Protein AF-A0A947IHK4-F1 (afdb_monomer)

Solvent-accessible surface area (backbone atoms only — not comparable to full-atom values): 8685 Å² total; per-residue (Å²): 131,86,83,72,88,72,76,72,80,69,78,65,79,72,81,72,82,65,90,68,53,76,66,55,52,51,50,52,51,48,52,48,50,51,54,52,52,52,49,53,52,50,49,54,50,25,44,76,70,66,76,37,58,79,83,73,59,69,29,70,63,47,50,53,50,52,50,55,56,24,51,74,72,30,72,68,48,30,52,51,50,51,53,54,49,51,51,50,54,54,55,58,34,56,38,87,37,54,63,33,64,19,22,52,53,49,51,53,53,50,26,66,73,70,70,47,82,75,57,65,68,58,56,51,51,48,27,51,53,32,41,53,51,50,53,51,49,52,52,51,40,38,52,52,41,50,50,55,64,74,76,104

pLDDT: mean 83.28, std 12.7, range [42.56, 94.5]

Foldseek 3Di:
DDDDPPPPPPVPPPPPPPPDDPVRVVVVLVVVLVVLLVVVVVQVVCVVVVNHDPVPDQAPVSLVVCLVVQVVVHDVSNVVSVSSVVSVVVSVLLDCFLLHPVVVVVQVVVCVVVVHHDDPVVSVVSNVVSVVVVVVVNVVSVVVNVCVVVVD

Secondary structure (DSSP, 8-state):
---------------------HHHHHHHHHHHHHHHHHHHHHHHHHHHHTSS-GGGS--HHHHHHHHHHHHHH-HHHHHHHHHHHHHHHHHHHHSS-TTSHHHHHHHHHHHHHH-SPPPHHHHHHHHHHHHHHHHHHHHHHHHHHHHHHHT-

Mean predicted aligned error: 9.59 Å

Radius of gyration: 21.87 Å; Cα contacts (8 Å, |Δi|>4): 70; chains: 1; bounding box: 66×33×55 Å

Sequence (152 aa):
GDGSERRVMGIVPQIERRPARPLEIVERGWDFCWSTTTGIVGFLYGLATGQSSLSELAGPLGVAKLSGDSARQGSGAFLFFIAYVSVSIGFLQILPFPALDGGHIIYVLIEAIIRRPIPTKIKLWIQQVGMALLILLILFVSYHDVLRIFSK

Structure (mmCIF, N/CA/C/O backbone):
data_AF-A0A947IHK4-F1
#
_entry.id   AF-A0A947IHK4-F1
#
loop_
_atom_site.group_PDB
_atom_site.id
_atom_site.type_symbol
_atom_site.label_atom_id
_atom_site.label_alt_id
_atom_site.label_comp_id
_atom_site.label_asym_id
_atom_site.label_entity_id
_atom_site.label_seq_id
_atom_site.pdbx_PDB_ins_code
_atom_site.Cartn_x
_atom_site.Cartn_y
_atom_site.Cartn_z
_atom_site.occupancy
_atom_site.B_iso_or_equiv
_atom_site.auth_seq_id
_atom_site.auth_comp_id
_atom_site.auth_asym_id
_atom_site.auth_atom_id
_atom_site.pdbx_PDB_model_num
ATOM 1 N N . GLY A 1 1 ? 40.297 -24.265 -34.594 1.00 42.59 1 GLY A N 1
ATOM 2 C CA . GLY A 1 1 ? 39.499 -23.667 -33.514 1.00 42.59 1 GLY A CA 1
ATOM 3 C C . GLY A 1 1 ? 38.541 -22.720 -34.184 1.00 42.59 1 GLY A C 1
ATOM 4 O O . GLY A 1 1 ? 39.017 -21.798 -34.824 1.00 42.59 1 GLY A O 1
ATOM 5 N N . ASP A 1 2 ? 37.261 -23.048 -34.336 1.00 44.22 2 ASP A N 1
ATOM 6 C CA . ASP A 1 2 ? 36.288 -23.292 -33.252 1.00 44.22 2 ASP A CA 1
ATOM 7 C C . ASP A 1 2 ? 36.199 -22.062 -32.334 1.00 44.22 2 ASP A C 1
ATOM 9 O O . ASP A 1 2 ? 37.198 -21.682 -31.739 1.00 44.22 2 ASP A O 1
ATOM 13 N N . GLY A 1 3 ? 35.084 -21.355 -32.196 1.00 42.56 3 GLY A N 1
ATOM 14 C CA . GLY A 1 3 ? 33.749 -21.606 -32.707 1.00 42.56 3 GLY A CA 1
ATOM 15 C C . GLY A 1 3 ? 32.755 -20.720 -31.966 1.00 42.56 3 GLY A C 1
ATOM 16 O O . GLY A 1 3 ? 32.851 -20.492 -30.762 1.00 42.56 3 GLY A O 1
ATOM 17 N N . SER A 1 4 ? 31.762 -20.264 -32.719 1.00 45.50 4 SER A N 1
ATOM 18 C CA . SER A 1 4 ? 30.562 -19.562 -32.270 1.00 45.50 4 SER A CA 1
ATOM 19 C C . SER A 1 4 ? 30.731 -18.085 -31.888 1.00 45.50 4 SER A C 1
ATOM 21 O O . SER A 1 4 ? 30.684 -17.681 -30.728 1.00 45.50 4 SER A O 1
ATOM 23 N N . GLU A 1 5 ? 30.683 -17.238 -32.922 1.00 51.84 5 GLU A N 1
ATOM 24 C CA . GLU A 1 5 ? 29.694 -16.158 -32.908 1.00 51.84 5 GLU A CA 1
ATOM 25 C C . GLU A 1 5 ? 28.338 -16.787 -32.555 1.00 51.84 5 GLU A C 1
ATOM 27 O O . GLU A 1 5 ? 27.595 -17.265 -33.417 1.00 51.84 5 GLU A O 1
ATOM 32 N N . ARG A 1 6 ? 28.024 -16.861 -31.259 1.00 52.16 6 ARG A N 1
ATOM 33 C CA . ARG A 1 6 ? 26.657 -17.095 -30.815 1.00 52.16 6 ARG A CA 1
ATOM 34 C C . ARG A 1 6 ? 25.877 -15.875 -31.266 1.00 52.16 6 ARG A C 1
ATOM 36 O O . ARG A 1 6 ? 25.768 -14.890 -30.544 1.00 52.16 6 ARG A O 1
ATOM 43 N N . ARG A 1 7 ? 25.340 -15.959 -32.485 1.00 50.25 7 ARG A N 1
ATOM 44 C CA . ARG A 1 7 ? 24.142 -15.241 -32.893 1.00 50.25 7 ARG A CA 1
ATOM 45 C C . ARG A 1 7 ? 23.095 -15.604 -31.856 1.00 50.25 7 ARG A C 1
ATOM 47 O O . ARG A 1 7 ? 22.400 -16.608 -31.977 1.00 50.25 7 ARG A O 1
ATOM 54 N N . VAL A 1 8 ? 23.047 -14.822 -30.784 1.00 58.62 8 VAL A N 1
ATOM 55 C CA . VAL A 1 8 ? 21.878 -14.732 -29.932 1.00 58.62 8 VAL A CA 1
ATOM 56 C C . VAL A 1 8 ? 20.802 -14.256 -30.889 1.00 58.62 8 VAL A C 1
ATOM 58 O O . VAL A 1 8 ? 20.719 -13.077 -31.225 1.00 58.62 8 VAL A O 1
ATOM 61 N N . MET A 1 9 ? 20.046 -15.216 -31.420 1.00 55.56 9 MET A N 1
ATOM 62 C CA . MET A 1 9 ? 18.744 -14.991 -32.019 1.00 55.56 9 MET A CA 1
ATOM 63 C C . MET A 1 9 ? 17.874 -14.503 -30.864 1.00 55.56 9 MET A C 1
ATOM 65 O O . MET A 1 9 ? 17.118 -15.246 -30.245 1.00 55.56 9 MET A O 1
ATOM 69 N N . GLY A 1 10 ? 18.105 -13.248 -30.485 1.00 61.00 10 GLY A N 1
ATOM 70 C CA . GLY A 1 10 ? 17.268 -12.526 -29.569 1.00 61.00 10 GLY A CA 1
ATOM 71 C C . GLY A 1 10 ? 15.955 -12.373 -30.296 1.00 61.00 10 GLY A C 1
ATOM 72 O O . GLY A 1 10 ? 15.802 -11.484 -31.131 1.00 61.00 10 GLY A O 1
ATOM 73 N N . ILE A 1 11 ? 15.008 -13.250 -29.986 1.00 62.47 11 ILE A N 1
ATOM 74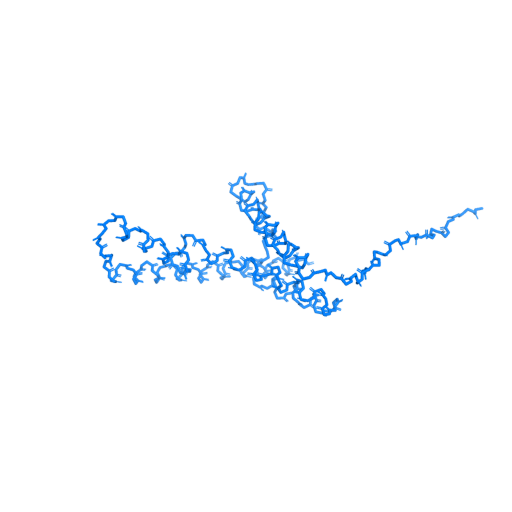 C CA . ILE A 1 11 ? 13.603 -12.901 -30.096 1.00 62.47 11 ILE A CA 1
ATOM 75 C C . ILE A 1 11 ? 13.422 -11.808 -29.043 1.00 62.47 11 ILE A C 1
ATOM 77 O O . ILE A 1 11 ? 13.017 -12.066 -27.916 1.00 62.47 11 ILE A O 1
ATOM 81 N N . VAL A 1 12 ? 13.840 -10.582 -29.372 1.00 61.16 12 VAL A N 1
ATOM 82 C CA . VAL A 1 12 ? 13.347 -9.408 -28.667 1.00 61.16 12 VAL A CA 1
ATOM 83 C C . VAL A 1 12 ? 11.849 -9.464 -28.912 1.00 61.16 12 VAL A C 1
ATOM 85 O O . VAL A 1 12 ? 11.460 -9.437 -30.084 1.00 61.16 12 VAL A O 1
ATOM 88 N N . PRO A 1 13 ? 11.015 -9.638 -27.871 1.00 56.81 13 PRO A N 1
ATOM 89 C CA . PRO A 1 13 ? 9.579 -9.593 -28.050 1.00 56.81 13 PRO A CA 1
ATOM 90 C C . PRO A 1 13 ? 9.283 -8.250 -28.705 1.00 56.81 13 PRO A C 1
ATOM 92 O O . PRO A 1 13 ? 9.435 -7.191 -28.096 1.00 56.81 13 PRO A O 1
ATOM 95 N N . GLN A 1 14 ? 8.960 -8.290 -29.996 1.00 50.91 14 GLN A N 1
ATOM 96 C CA . GLN A 1 14 ? 8.435 -7.136 -30.691 1.00 50.91 14 GLN A CA 1
ATOM 97 C C . GLN A 1 14 ? 7.154 -6.833 -29.930 1.00 50.91 14 GLN A C 1
ATOM 99 O O . GLN A 1 14 ? 6.250 -7.669 -29.896 1.00 50.91 14 GLN A O 1
ATOM 104 N N . ILE A 1 15 ? 7.123 -5.697 -29.229 1.00 59.09 15 ILE A N 1
ATOM 105 C CA . ILE A 1 15 ? 5.904 -5.193 -28.605 1.00 59.09 15 ILE A CA 1
ATOM 106 C C . ILE A 1 15 ? 4.982 -4.878 -29.773 1.00 59.09 15 ILE A C 1
ATOM 108 O O . ILE A 1 15 ? 4.993 -3.780 -30.330 1.00 59.09 15 ILE A O 1
ATOM 112 N N . GLU A 1 16 ? 4.263 -5.902 -30.212 1.00 56.12 16 GLU A N 1
ATOM 113 C CA . GLU A 1 16 ? 3.349 -5.838 -31.323 1.00 56.12 16 GLU A CA 1
ATOM 114 C C . GLU A 1 16 ? 2.200 -4.980 -30.809 1.00 56.12 16 GLU A C 1
ATOM 116 O O . GLU A 1 16 ? 1.339 -5.437 -30.055 1.00 56.12 16 GLU A O 1
ATOM 121 N N . ARG A 1 17 ? 2.263 -3.677 -31.115 1.00 57.16 17 ARG A N 1
ATOM 122 C CA . ARG A 1 17 ? 1.211 -2.712 -30.803 1.00 57.16 17 ARG A CA 1
ATOM 123 C C . ARG A 1 17 ? 0.006 -3.071 -31.657 1.00 57.16 17 ARG A C 1
ATOM 125 O O . ARG A 1 17 ? -0.252 -2.463 -32.692 1.00 57.16 17 ARG A O 1
ATOM 132 N N . ARG A 1 18 ? -0.700 -4.119 -31.248 1.00 64.25 18 ARG A N 1
ATOM 133 C CA . ARG A 1 18 ? -1.959 -4.501 -31.856 1.00 64.25 18 ARG A CA 1
ATOM 134 C C . ARG A 1 18 ? -2.989 -3.443 -31.478 1.00 64.25 18 ARG A C 1
ATOM 136 O O . ARG A 1 18 ? -3.031 -3.038 -30.313 1.00 64.25 18 ARG A O 1
ATOM 143 N N . PRO A 1 19 ? -3.823 -2.990 -32.423 1.00 61.75 19 PRO A N 1
ATOM 144 C CA . PRO A 1 19 ? -5.004 -2.220 -32.082 1.00 61.75 19 PRO A CA 1
ATOM 145 C C . PRO A 1 19 ? -5.924 -3.129 -31.259 1.00 61.75 19 PRO A C 1
ATOM 147 O O . PRO A 1 19 ? -6.635 -3.972 -31.801 1.00 61.75 19 PRO A O 1
ATOM 150 N N . ALA A 1 20 ? -5.837 -3.014 -29.936 1.00 68.12 20 ALA A N 1
ATOM 151 C CA . ALA A 1 20 ? -6.684 -3.758 -29.022 1.00 68.12 20 ALA A CA 1
ATOM 152 C C . ALA A 1 20 ? -8.103 -3.190 -29.087 1.00 68.12 20 ALA A C 1
ATOM 154 O O . ALA A 1 20 ? -8.303 -1.972 -29.148 1.00 68.12 20 ALA A O 1
ATOM 155 N N . ARG A 1 21 ? -9.102 -4.072 -29.073 1.00 82.94 21 ARG A N 1
ATOM 156 C CA . ARG A 1 21 ? -10.501 -3.637 -28.972 1.00 82.94 21 ARG A CA 1
ATOM 157 C C . ARG A 1 21 ? -10.718 -2.991 -27.594 1.00 82.94 21 ARG A C 1
ATOM 159 O O . ARG A 1 21 ? -10.116 -3.457 -26.631 1.00 82.94 21 ARG A O 1
ATOM 166 N N . PRO A 1 22 ? -11.601 -1.986 -27.439 1.00 81.50 22 PRO A N 1
ATOM 167 C CA . PRO A 1 22 ? -11.829 -1.340 -26.140 1.00 81.50 22 PRO A CA 1
ATOM 168 C C . PRO A 1 22 ? -12.134 -2.325 -25.001 1.00 81.50 22 PRO A C 1
ATOM 170 O O . PRO A 1 22 ? -11.655 -2.148 -23.887 1.00 81.50 22 PRO A O 1
ATOM 173 N N . LEU A 1 23 ? -12.865 -3.404 -25.301 1.00 86.00 23 LEU A N 1
ATOM 174 C CA . LEU A 1 23 ? -13.183 -4.463 -24.340 1.00 86.00 23 LEU A CA 1
ATOM 175 C C . LEU A 1 23 ? -11.945 -5.267 -23.903 1.00 86.00 23 LEU A C 1
ATOM 177 O O . LEU A 1 23 ? -11.784 -5.553 -22.725 1.00 86.00 23 LEU A O 1
ATOM 181 N N . GLU A 1 24 ? -11.042 -5.562 -24.838 1.00 86.12 24 GLU A N 1
ATOM 182 C CA . GLU A 1 24 ? -9.797 -6.303 -24.587 1.00 86.12 24 GLU A CA 1
ATOM 183 C C . GLU A 1 24 ? -8.835 -5.503 -23.696 1.00 86.12 24 GLU A C 1
ATOM 185 O O . GLU A 1 24 ? -8.076 -6.071 -22.915 1.00 86.12 24 GLU A O 1
ATOM 190 N N . ILE A 1 25 ? -8.873 -4.169 -23.780 1.00 85.94 25 ILE A N 1
ATOM 191 C CA . ILE A 1 25 ? -8.084 -3.282 -22.911 1.00 85.94 25 ILE A CA 1
ATOM 192 C C . ILE A 1 25 ? -8.602 -3.346 -21.470 1.00 85.94 25 ILE A C 1
ATOM 194 O O . ILE A 1 25 ? -7.803 -3.415 -20.538 1.00 85.94 25 ILE A O 1
ATOM 198 N N . VAL A 1 26 ? -9.926 -3.341 -21.288 1.00 89.12 26 VAL A N 1
ATOM 199 C CA . VAL A 1 26 ? -10.552 -3.442 -19.962 1.00 89.12 26 VAL A CA 1
ATOM 200 C C . VAL A 1 26 ? -10.293 -4.814 -19.346 1.00 89.12 26 VAL A C 1
ATOM 202 O O . VAL A 1 26 ? -9.898 -4.881 -18.187 1.00 89.12 26 VAL A O 1
ATOM 205 N N . GLU A 1 27 ? -10.452 -5.887 -20.122 1.00 91.06 27 GLU A N 1
ATOM 206 C CA . GLU A 1 27 ? -10.178 -7.257 -19.676 1.00 91.06 27 GLU A CA 1
ATOM 207 C C . GLU A 1 27 ? -8.717 -7.422 -19.242 1.00 91.06 27 GLU A C 1
ATOM 209 O O . GLU A 1 27 ? -8.447 -7.825 -18.116 1.00 91.06 27 GLU A O 1
ATOM 214 N N . ARG A 1 28 ? -7.759 -6.971 -20.061 1.00 88.19 28 ARG A N 1
ATOM 215 C CA . ARG A 1 28 ? -6.337 -6.992 -19.682 1.00 88.19 28 ARG A CA 1
ATOM 216 C C . ARG A 1 28 ? -6.032 -6.152 -18.447 1.00 88.19 28 ARG A C 1
ATOM 218 O O . ARG A 1 28 ? -5.185 -6.532 -17.644 1.00 88.19 28 ARG A O 1
ATOM 225 N N . GLY A 1 29 ? -6.680 -4.995 -18.306 1.00 90.06 29 GLY A N 1
ATOM 226 C CA . GLY A 1 29 ? -6.542 -4.154 -17.118 1.00 90.06 29 GLY A CA 1
ATOM 227 C C . GLY A 1 29 ? -7.070 -4.853 -15.865 1.00 90.06 29 GLY A C 1
ATOM 228 O O . GLY A 1 29 ? -6.433 -4.796 -14.815 1.00 90.06 29 GLY A O 1
ATOM 229 N N . TRP A 1 30 ? -8.197 -5.556 -15.986 1.00 93.25 30 TRP A N 1
ATOM 230 C CA . TRP A 1 30 ? -8.762 -6.368 -14.914 1.00 93.25 30 TRP A CA 1
ATOM 231 C C . TRP A 1 30 ? -7.826 -7.509 -14.512 1.00 93.25 30 TRP A C 1
ATOM 233 O O . TRP A 1 30 ? -7.508 -7.643 -13.330 1.00 93.25 30 TRP A O 1
ATOM 243 N N . ASP A 1 31 ? -7.325 -8.272 -15.484 1.00 93.12 31 ASP A N 1
ATOM 244 C CA . ASP A 1 31 ? -6.385 -9.370 -15.246 1.00 93.12 31 ASP A CA 1
ATOM 245 C C . ASP A 1 31 ? -5.099 -8.881 -14.583 1.00 93.12 31 ASP A C 1
ATOM 247 O O . ASP A 1 31 ? -4.585 -9.518 -13.662 1.00 93.12 31 ASP A O 1
ATOM 251 N N . PHE A 1 32 ? -4.598 -7.719 -15.008 1.00 91.62 32 PHE A N 1
ATOM 252 C CA . PHE A 1 32 ? -3.451 -7.072 -14.386 1.00 91.62 32 PHE A CA 1
ATOM 253 C C . PHE A 1 32 ? -3.717 -6.763 -12.909 1.00 91.62 32 PHE A C 1
ATOM 255 O O . PHE A 1 32 ? -2.949 -7.194 -12.048 1.00 91.62 32 PHE A O 1
ATOM 262 N N . CYS A 1 33 ? -4.826 -6.084 -12.599 1.00 92.56 33 CYS A N 1
ATOM 263 C CA . CYS A 1 33 ? -5.209 -5.782 -11.221 1.00 92.56 33 CYS A CA 1
ATOM 264 C C . CYS A 1 33 ? -5.353 -7.061 -10.387 1.00 92.56 33 CYS A C 1
ATOM 266 O O . CYS A 1 33 ? -4.789 -7.154 -9.298 1.00 92.56 33 CYS A O 1
ATOM 268 N N . TRP A 1 34 ? -6.052 -8.068 -10.914 1.00 93.69 34 TRP A N 1
ATOM 269 C CA . TRP A 1 34 ? -6.272 -9.342 -10.236 1.00 93.69 34 TRP A CA 1
ATOM 270 C C . TRP A 1 34 ? -4.962 -10.088 -9.961 1.00 93.69 34 TRP A C 1
ATOM 272 O O . TRP A 1 34 ? -4.710 -10.530 -8.836 1.00 93.69 34 TRP A O 1
ATOM 282 N N . SER A 1 35 ? -4.090 -10.193 -10.963 1.00 92.81 35 SER A N 1
ATOM 283 C CA . SER A 1 35 ? -2.789 -10.846 -10.831 1.00 92.81 35 SER A CA 1
ATOM 284 C C . SER A 1 35 ? -1.880 -10.111 -9.847 1.00 92.81 35 SER A C 1
ATOM 286 O O . SER A 1 35 ? -1.191 -10.756 -9.058 1.00 92.81 35 SER A O 1
ATOM 288 N N . THR A 1 36 ? -1.869 -8.776 -9.861 1.00 91.69 36 THR A N 1
ATOM 289 C CA . THR A 1 36 ? -1.082 -7.989 -8.905 1.00 91.69 36 THR A CA 1
ATOM 290 C C . THR A 1 36 ? -1.616 -8.161 -7.483 1.00 91.69 36 THR A C 1
ATOM 292 O O . THR A 1 36 ? -0.839 -8.438 -6.571 1.00 91.69 36 THR A O 1
ATOM 295 N N . THR A 1 37 ? -2.932 -8.078 -7.275 1.00 91.75 37 THR A N 1
ATOM 296 C CA . THR A 1 37 ? -3.543 -8.259 -5.950 1.00 91.75 37 THR A CA 1
ATOM 297 C C . THR A 1 37 ? -3.299 -9.658 -5.384 1.00 91.75 37 THR A C 1
ATOM 299 O O . THR A 1 37 ? -2.887 -9.790 -4.232 1.00 91.75 37 THR A O 1
ATOM 302 N N . THR A 1 38 ? -3.499 -10.709 -6.182 1.00 93.06 38 THR A N 1
ATOM 303 C CA . THR A 1 38 ? -3.237 -12.092 -5.747 1.00 93.06 38 THR A CA 1
ATOM 304 C C . THR A 1 38 ? -1.758 -12.326 -5.432 1.00 93.06 38 THR A C 1
ATOM 306 O O . THR A 1 38 ? -1.451 -12.988 -4.440 1.00 93.06 38 THR A O 1
ATOM 309 N N . GLY A 1 39 ? -0.844 -11.718 -6.195 1.00 90.44 39 GLY A N 1
ATOM 310 C CA . GLY A 1 39 ? 0.590 -11.725 -5.901 1.00 90.44 39 GLY A CA 1
ATOM 311 C C . GLY A 1 39 ? 0.927 -11.089 -4.549 1.00 90.44 39 GLY A C 1
ATOM 312 O O . GLY A 1 39 ? 1.672 -11.675 -3.765 1.00 90.44 39 GLY A O 1
ATOM 313 N N . ILE A 1 40 ? 0.329 -9.935 -4.230 1.00 89.50 40 ILE A N 1
ATOM 314 C CA . ILE A 1 40 ? 0.515 -9.266 -2.932 1.00 89.50 40 ILE A CA 1
ATOM 315 C C . ILE A 1 40 ? 0.004 -10.147 -1.788 1.00 89.50 40 ILE A C 1
ATOM 317 O O . ILE A 1 40 ? 0.696 -10.313 -0.786 1.00 89.50 40 ILE A O 1
ATOM 321 N N . VAL A 1 41 ? -1.179 -10.750 -1.933 1.00 90.50 41 VAL A N 1
ATOM 322 C CA . VAL A 1 41 ? -1.735 -11.665 -0.922 1.00 90.50 41 VAL A CA 1
ATOM 323 C C . VAL A 1 41 ? -0.822 -12.876 -0.712 1.00 90.50 41 VAL A C 1
ATOM 325 O O . VAL A 1 41 ? -0.544 -13.235 0.431 1.00 90.50 41 VAL A O 1
ATOM 328 N N . GLY A 1 42 ? -0.314 -13.473 -1.794 1.00 90.25 42 GLY A N 1
ATOM 329 C CA . GLY A 1 42 ? 0.634 -14.586 -1.730 1.00 90.25 42 GLY A CA 1
ATOM 330 C C . GLY A 1 42 ? 1.931 -14.210 -1.012 1.00 90.25 42 GLY A C 1
ATOM 331 O O . GLY A 1 42 ? 2.392 -14.955 -0.151 1.00 90.25 42 GLY A O 1
ATOM 332 N N . PHE A 1 43 ? 2.474 -13.024 -1.292 1.00 87.69 43 PHE A N 1
ATOM 333 C CA . PHE A 1 43 ? 3.653 -12.501 -0.603 1.00 87.69 43 PHE A CA 1
ATOM 334 C C . PHE A 1 43 ? 3.402 -12.267 0.895 1.00 87.69 43 PHE A C 1
ATOM 336 O O . PHE A 1 43 ? 4.211 -12.668 1.728 1.00 87.69 43 PHE A O 1
ATOM 343 N N . LEU A 1 44 ? 2.258 -11.680 1.265 1.00 87.38 44 LEU A N 1
ATOM 344 C CA . LEU A 1 44 ? 1.878 -11.491 2.671 1.00 87.38 44 LEU A CA 1
ATOM 345 C C . LEU A 1 44 ? 1.699 -12.828 3.403 1.00 87.38 44 LEU A C 1
ATOM 347 O O . LEU A 1 44 ? 2.116 -12.966 4.553 1.00 87.38 44 LEU A O 1
ATOM 351 N N . TYR A 1 45 ? 1.120 -13.827 2.736 1.00 88.50 45 TYR A N 1
ATOM 352 C CA . TYR A 1 45 ? 1.011 -15.181 3.270 1.00 88.50 45 TYR A CA 1
ATOM 353 C C . TYR A 1 45 ? 2.388 -15.842 3.443 1.00 88.50 45 TYR A C 1
ATOM 355 O O . TYR A 1 45 ? 2.660 -16.464 4.473 1.00 88.50 45 TYR A O 1
ATOM 363 N N . GLY A 1 46 ? 3.288 -15.661 2.475 1.00 87.88 46 GLY A N 1
ATOM 364 C CA . GLY A 1 46 ? 4.679 -16.103 2.554 1.00 87.88 46 GLY A CA 1
ATOM 365 C C . GLY A 1 46 ? 5.439 -15.451 3.710 1.00 87.88 46 GLY A C 1
ATOM 366 O O . GLY A 1 46 ? 6.157 -16.135 4.436 1.00 87.88 46 GLY A O 1
ATOM 367 N N . LEU A 1 47 ? 5.225 -14.154 3.957 1.00 86.00 47 LEU A N 1
ATOM 368 C CA . LEU A 1 47 ? 5.782 -13.453 5.118 1.00 86.00 47 LEU A CA 1
ATOM 369 C C . LEU A 1 47 ? 5.247 -14.026 6.437 1.00 86.00 47 LEU A C 1
ATOM 371 O O . LEU A 1 47 ? 6.018 -14.244 7.368 1.00 86.00 47 LEU A O 1
ATOM 375 N N . ALA A 1 48 ? 3.944 -14.308 6.515 1.00 86.06 48 ALA A N 1
ATOM 376 C CA . ALA A 1 48 ? 3.320 -14.873 7.713 1.00 86.06 48 ALA A CA 1
ATOM 377 C C . ALA A 1 48 ? 3.782 -16.312 8.012 1.00 86.06 48 ALA A C 1
ATOM 379 O O . ALA A 1 48 ? 3.858 -16.709 9.172 1.00 86.06 48 ALA A O 1
ATOM 380 N N . THR A 1 49 ? 4.103 -17.088 6.975 1.00 89.38 49 THR A N 1
ATOM 381 C CA . THR A 1 49 ? 4.598 -18.471 7.086 1.00 89.38 49 THR A CA 1
ATOM 382 C C . THR A 1 49 ? 6.127 -18.571 7.149 1.00 89.38 49 THR A C 1
ATOM 384 O O . THR A 1 49 ? 6.657 -19.673 7.283 1.00 89.38 49 THR A O 1
ATOM 387 N N . GLY A 1 50 ? 6.844 -17.444 7.071 1.00 84.00 50 GLY A N 1
ATOM 388 C CA . GLY A 1 50 ? 8.310 -17.387 7.082 1.00 84.00 50 GLY A CA 1
ATOM 389 C C . GLY A 1 50 ? 8.985 -17.858 5.787 1.00 84.00 50 GLY A C 1
ATOM 390 O O . GLY A 1 50 ? 10.200 -18.034 5.768 1.00 84.00 50 GLY A O 1
ATOM 391 N N . GLN A 1 51 ? 8.222 -18.072 4.712 1.00 81.69 51 GLN A N 1
ATOM 392 C CA . GLN A 1 51 ? 8.742 -18.461 3.395 1.00 81.69 51 GLN A CA 1
ATOM 393 C C . GL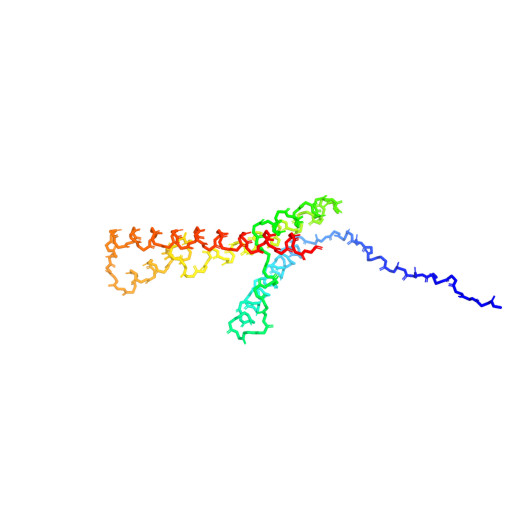N A 1 51 ? 9.277 -17.266 2.598 1.00 81.69 51 GLN A C 1
ATOM 395 O O . GLN A 1 51 ? 10.168 -17.431 1.769 1.00 81.69 51 GLN A O 1
ATOM 400 N N . SER A 1 52 ? 8.747 -16.069 2.854 1.00 83.12 52 SER A N 1
ATOM 401 C CA . SER A 1 52 ? 9.209 -14.821 2.243 1.00 83.12 52 SER A CA 1
ATOM 402 C C . SER A 1 52 ? 9.986 -13.998 3.256 1.00 83.12 52 SER A C 1
ATOM 404 O O . SER A 1 52 ? 9.635 -13.937 4.436 1.00 83.12 52 SER A O 1
ATOM 406 N N . SER A 1 53 ? 11.042 -13.332 2.796 1.00 78.00 53 SER A N 1
ATOM 407 C CA . SER A 1 53 ? 11.846 -12.469 3.657 1.00 78.00 53 SER A CA 1
ATOM 408 C C . SER A 1 53 ? 11.320 -11.035 3.650 1.00 78.00 53 SER A C 1
ATOM 410 O O . SER A 1 53 ? 11.044 -10.473 2.594 1.00 78.00 53 SER A O 1
ATOM 412 N N . LEU A 1 54 ? 11.333 -10.361 4.807 1.00 71.19 54 LEU A N 1
ATOM 413 C CA . LEU A 1 54 ? 11.168 -8.894 4.890 1.00 71.19 54 LEU A CA 1
ATOM 414 C C . LEU A 1 54 ? 12.214 -8.138 4.044 1.00 71.19 54 LEU A C 1
ATOM 416 O O . LEU A 1 54 ? 12.018 -6.978 3.688 1.00 71.19 54 LEU A O 1
ATOM 420 N N . SER A 1 55 ? 13.313 -8.812 3.686 1.00 70.12 55 SER A N 1
ATOM 421 C CA . SER A 1 55 ? 14.325 -8.307 2.758 1.00 70.12 55 SER A CA 1
ATOM 422 C C . SER A 1 55 ? 13.813 -8.111 1.319 1.00 70.12 55 SER A C 1
ATOM 424 O O . SER A 1 55 ? 14.381 -7.337 0.557 1.00 70.12 55 SER A O 1
ATOM 426 N N . GLU A 1 56 ? 12.741 -8.796 0.925 1.00 72.06 56 GLU A N 1
ATOM 427 C CA . GLU A 1 56 ? 12.156 -8.685 -0.419 1.00 72.06 56 GLU A CA 1
ATOM 428 C C . GLU A 1 56 ? 11.148 -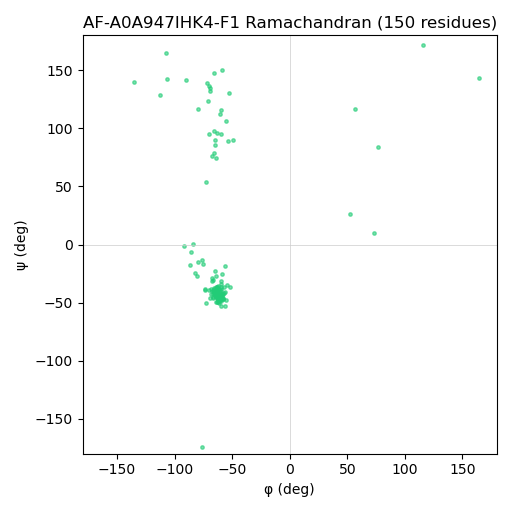7.538 -0.523 1.00 72.06 56 GLU A C 1
ATOM 430 O O . GLU A 1 56 ? 10.852 -7.066 -1.620 1.00 72.06 56 GLU A O 1
ATOM 435 N N . LEU A 1 57 ? 10.659 -7.038 0.615 1.00 75.81 57 LEU A N 1
ATOM 436 C CA . LEU A 1 57 ? 9.806 -5.862 0.637 1.00 75.81 57 LEU A CA 1
ATOM 437 C C . LEU A 1 57 ? 10.649 -4.627 0.289 1.00 75.81 57 LEU A C 1
ATOM 439 O O . LEU A 1 57 ? 11.675 -4.342 0.921 1.00 75.81 57 LEU A O 1
ATOM 443 N N . ALA A 1 58 ? 10.219 -3.906 -0.746 1.00 77.12 58 ALA A N 1
ATOM 444 C CA . ALA A 1 58 ? 10.770 -2.606 -1.091 1.00 77.12 58 ALA A CA 1
ATOM 445 C C . ALA A 1 58 ? 10.157 -1.552 -0.164 1.00 77.12 58 ALA A C 1
ATOM 447 O O . ALA A 1 58 ? 8.946 -1.327 -0.197 1.00 77.12 58 ALA A O 1
ATOM 448 N N . GLY A 1 59 ? 10.980 -0.909 0.662 1.00 82.50 59 GLY A N 1
ATOM 449 C CA . GLY A 1 59 ? 10.545 0.256 1.415 1.00 82.50 59 GLY A CA 1
ATOM 450 C C . GLY A 1 59 ? 10.451 1.519 0.547 1.00 82.50 59 GLY A C 1
ATOM 451 O O . GLY A 1 59 ? 10.629 1.470 -0.676 1.00 82.50 59 GLY A O 1
ATOM 452 N N . PRO A 1 60 ? 10.168 2.683 1.162 1.00 83.00 60 PRO A N 1
ATOM 453 C CA . PRO A 1 60 ? 9.968 3.940 0.438 1.00 83.00 60 PRO A CA 1
ATOM 454 C C . PRO A 1 60 ? 11.159 4.339 -0.442 1.00 83.00 60 PRO A C 1
ATOM 456 O O . PRO A 1 60 ? 10.975 4.849 -1.548 1.00 83.00 60 PRO A O 1
ATOM 459 N N . LEU A 1 61 ? 12.385 4.070 0.017 1.00 86.50 61 LEU A N 1
ATOM 460 C CA . LEU A 1 61 ? 13.599 4.348 -0.750 1.00 86.50 61 LEU A CA 1
ATOM 461 C C . LEU A 1 61 ? 13.777 3.349 -1.895 1.00 86.50 61 LEU A C 1
ATOM 463 O O . LEU A 1 61 ? 14.150 3.748 -3.000 1.00 86.50 61 LEU A O 1
ATOM 467 N N . GLY A 1 62 ? 13.469 2.069 -1.664 1.00 86.19 62 GLY A N 1
ATOM 468 C CA . GLY A 1 62 ? 13.432 1.056 -2.718 1.00 86.19 62 GLY A CA 1
ATOM 469 C C . GLY A 1 62 ? 12.453 1.419 -3.836 1.00 86.19 62 GLY A C 1
ATOM 470 O O . GLY A 1 62 ? 12.821 1.394 -5.010 1.00 86.19 62 GLY A O 1
ATOM 471 N N . VAL A 1 63 ? 11.237 1.844 -3.481 1.00 89.19 63 VAL A N 1
ATOM 472 C CA . VAL A 1 63 ? 10.221 2.317 -4.437 1.00 89.19 63 VAL A CA 1
ATOM 473 C C . VAL A 1 63 ? 10.707 3.559 -5.191 1.00 89.19 63 VAL A C 1
ATOM 475 O O . VAL A 1 63 ? 10.573 3.617 -6.414 1.00 89.19 63 VAL A O 1
ATOM 478 N N . ALA A 1 64 ? 11.333 4.523 -4.506 1.00 90.12 64 ALA A N 1
ATOM 479 C CA . ALA A 1 64 ? 11.898 5.709 -5.152 1.00 90.12 64 ALA A CA 1
ATOM 480 C C . ALA A 1 64 ? 12.971 5.337 -6.192 1.00 90.12 64 ALA A C 1
ATOM 482 O O . ALA A 1 64 ? 12.933 5.835 -7.323 1.00 90.12 64 ALA A O 1
ATOM 483 N N . LYS A 1 65 ? 13.873 4.409 -5.847 1.00 90.06 65 LYS A N 1
ATOM 484 C CA . LYS A 1 65 ? 14.908 3.893 -6.752 1.00 90.06 65 LYS A CA 1
ATOM 485 C C . LYS A 1 65 ? 14.304 3.188 -7.966 1.00 90.06 65 LYS A C 1
ATOM 487 O O . LYS A 1 65 ? 14.645 3.536 -9.093 1.00 90.06 65 LYS A O 1
ATOM 492 N N . LEU A 1 66 ? 13.361 2.270 -7.745 1.00 90.56 66 LEU A N 1
ATOM 493 C CA . LEU A 1 66 ? 12.663 1.555 -8.818 1.00 90.56 66 LEU A CA 1
ATOM 494 C C . LEU A 1 66 ? 11.912 2.507 -9.753 1.00 90.56 66 LEU A C 1
ATOM 496 O O . LEU A 1 66 ? 11.870 2.267 -10.959 1.00 90.56 66 LEU A O 1
ATOM 500 N N . SER A 1 67 ? 11.372 3.614 -9.233 1.00 92.25 67 SER A N 1
ATOM 501 C CA . SER A 1 67 ? 10.740 4.638 -10.069 1.00 92.25 67 SER A CA 1
ATOM 502 C C . SER A 1 67 ? 11.752 5.320 -10.996 1.00 92.25 67 SER A C 1
ATOM 504 O O . SER A 1 67 ? 11.486 5.474 -12.188 1.00 92.25 67 SER A O 1
ATOM 506 N N . GLY A 1 68 ? 12.940 5.658 -10.477 1.00 92.25 68 GLY A N 1
ATOM 507 C CA . GLY A 1 68 ? 14.027 6.252 -11.251 1.00 92.25 68 GLY A CA 1
ATOM 508 C C . GLY A 1 68 ? 14.569 5.294 -12.311 1.00 92.25 68 GLY A C 1
ATOM 509 O O . GLY A 1 68 ? 14.777 5.693 -13.457 1.00 92.25 68 GLY A O 1
ATOM 510 N N . ASP A 1 69 ? 14.732 4.021 -11.954 1.00 93.19 69 ASP A N 1
ATOM 511 C CA . ASP A 1 69 ? 15.164 2.973 -12.881 1.00 93.19 69 ASP A CA 1
ATOM 512 C C . ASP A 1 69 ? 14.117 2.737 -13.981 1.00 93.19 69 ASP A C 1
ATOM 514 O O . ASP A 1 69 ? 14.471 2.591 -15.151 1.00 93.19 69 ASP A O 1
ATOM 518 N N . SER A 1 70 ? 12.826 2.759 -13.640 1.00 93.38 70 SER A N 1
ATOM 519 C CA . SER A 1 70 ? 11.727 2.617 -14.607 1.00 93.38 70 SER A CA 1
ATOM 520 C C . SER A 1 70 ? 11.629 3.824 -15.542 1.00 93.38 70 SER A C 1
ATOM 522 O O . SER A 1 70 ? 11.418 3.660 -16.741 1.00 93.38 70 SER A O 1
ATOM 524 N N . ALA A 1 71 ? 11.848 5.037 -15.028 1.00 93.25 71 ALA A N 1
ATOM 525 C CA . ALA A 1 71 ? 11.880 6.254 -15.837 1.00 93.25 71 ALA A CA 1
ATOM 526 C C . ALA A 1 71 ? 13.026 6.238 -16.862 1.00 93.25 71 ALA A C 1
ATOM 528 O O . ALA A 1 71 ? 12.832 6.634 -18.012 1.00 93.25 71 ALA A O 1
ATOM 529 N N . ARG A 1 72 ? 14.204 5.721 -16.482 1.00 94.50 72 ARG A N 1
ATOM 530 C CA . ARG A 1 72 ? 15.356 5.556 -17.390 1.00 94.50 72 ARG A CA 1
ATOM 531 C C . ARG A 1 72 ? 15.116 4.509 -18.481 1.00 94.50 72 ARG A C 1
ATOM 533 O O . ARG A 1 72 ? 15.682 4.634 -19.562 1.00 94.50 72 ARG A O 1
ATOM 540 N N . GLN A 1 73 ? 14.280 3.505 -18.218 1.00 91.88 73 GLN A N 1
ATOM 541 C CA . GLN A 1 73 ? 13.898 2.472 -19.191 1.00 91.88 73 GLN A CA 1
ATOM 542 C C . GLN A 1 73 ? 12.880 2.966 -20.236 1.00 91.88 73 GLN A C 1
ATOM 544 O O . GLN A 1 73 ? 12.679 2.309 -21.256 1.00 91.88 73 GLN A O 1
ATOM 549 N N . GLY A 1 74 ? 12.260 4.130 -20.013 1.00 91.94 74 GLY A N 1
ATOM 550 C CA . GLY A 1 74 ? 11.343 4.783 -20.945 1.00 91.94 74 GLY A CA 1
ATOM 551 C C . GLY A 1 74 ? 9.912 4.906 -20.417 1.00 91.94 74 GLY A C 1
ATOM 552 O O . GLY A 1 74 ? 9.536 4.341 -19.390 1.00 91.94 74 GLY A O 1
ATOM 553 N N . SER A 1 75 ? 9.077 5.650 -21.147 1.00 90.06 75 SER A N 1
ATOM 554 C CA . SER A 1 75 ? 7.719 6.006 -20.707 1.00 90.06 75 SER A CA 1
ATOM 555 C C . SER A 1 75 ? 6.798 4.801 -20.504 1.00 90.06 75 SER A C 1
ATOM 557 O O . SER A 1 75 ? 6.003 4.800 -19.571 1.00 90.06 75 SER A O 1
ATOM 559 N N . GLY A 1 76 ? 6.921 3.756 -21.329 1.00 90.12 76 GLY A N 1
ATOM 560 C CA . GLY A 1 76 ? 6.125 2.533 -21.184 1.00 90.12 76 GLY A CA 1
ATOM 561 C C . GLY A 1 76 ? 6.402 1.794 -19.870 1.00 90.12 76 GLY A C 1
ATOM 562 O O . GLY A 1 76 ? 5.465 1.442 -19.158 1.00 90.12 76 GLY A O 1
ATOM 563 N N . ALA A 1 77 ? 7.680 1.621 -19.518 1.00 89.81 77 ALA A N 1
ATOM 564 C CA . ALA A 1 77 ? 8.090 0.982 -18.266 1.00 89.81 77 ALA A CA 1
ATOM 565 C C . ALA A 1 77 ? 7.678 1.818 -17.046 1.00 89.81 77 ALA A C 1
ATOM 567 O O . ALA A 1 77 ? 7.183 1.281 -16.059 1.00 89.81 77 ALA A O 1
ATOM 568 N N . PHE A 1 78 ? 7.810 3.143 -17.135 1.00 92.62 78 PHE A N 1
ATOM 569 C CA . PHE A 1 78 ? 7.384 4.052 -16.076 1.00 92.62 78 PHE A CA 1
ATOM 570 C C . PHE A 1 78 ? 5.866 4.033 -15.837 1.00 92.62 78 PHE A C 1
ATOM 572 O O . PHE A 1 78 ? 5.430 3.957 -14.690 1.00 92.62 78 PHE A O 1
ATOM 579 N N . LEU A 1 79 ? 5.051 4.038 -16.898 1.00 93.00 79 LEU A N 1
ATOM 580 C CA . LEU A 1 79 ? 3.592 3.919 -16.781 1.00 93.00 79 LEU A CA 1
ATOM 581 C C . LEU A 1 79 ? 3.179 2.577 -16.172 1.00 93.00 79 LEU A C 1
ATOM 583 O O . LEU A 1 79 ? 2.288 2.539 -15.326 1.00 93.00 79 LEU A O 1
ATOM 587 N N . PHE A 1 80 ? 3.847 1.489 -16.562 1.00 91.62 80 PHE A N 1
ATOM 588 C CA . PHE A 1 80 ? 3.613 0.173 -15.973 1.00 91.62 80 PHE A CA 1
ATOM 589 C C . PHE A 1 80 ? 3.979 0.139 -14.483 1.00 91.62 80 PHE A C 1
ATOM 591 O O . PHE A 1 80 ? 3.212 -0.374 -13.672 1.00 91.62 80 PHE A O 1
ATOM 598 N N . PHE A 1 81 ? 5.109 0.742 -14.104 1.00 93.94 81 PHE A N 1
ATOM 599 C CA . PHE A 1 81 ? 5.508 0.885 -12.705 1.00 93.94 81 PHE A CA 1
ATOM 600 C C . PHE A 1 81 ? 4.472 1.671 -11.892 1.00 93.94 81 PHE A C 1
ATOM 602 O O . PHE A 1 81 ? 4.078 1.226 -10.816 1.00 93.94 81 PHE A O 1
ATOM 609 N N . ILE A 1 82 ? 3.982 2.801 -12.416 1.00 94.00 82 ILE A N 1
ATOM 610 C CA . ILE A 1 82 ? 2.920 3.576 -11.762 1.00 94.00 82 ILE A CA 1
ATOM 611 C C . ILE A 1 82 ? 1.663 2.722 -11.599 1.00 94.00 82 ILE A C 1
ATOM 613 O O . ILE A 1 82 ? 1.121 2.670 -10.501 1.00 94.00 82 ILE A O 1
ATOM 617 N N . ALA A 1 83 ? 1.227 2.016 -12.647 1.00 93.62 83 ALA A N 1
ATOM 618 C CA . ALA A 1 83 ? 0.055 1.146 -12.576 1.00 93.62 83 ALA A CA 1
ATOM 619 C C . ALA A 1 83 ? 0.210 0.067 -11.489 1.00 93.62 83 ALA A C 1
ATOM 621 O O . ALA A 1 83 ? -0.686 -0.118 -10.666 1.00 93.62 83 ALA A O 1
ATOM 622 N N . TYR A 1 84 ? 1.370 -0.592 -11.433 1.00 92.88 84 TYR A N 1
ATOM 623 C CA . TYR A 1 84 ? 1.685 -1.599 -10.419 1.00 92.88 84 TYR A CA 1
ATOM 624 C C . TYR A 1 84 ? 1.651 -1.027 -8.993 1.00 92.88 84 TYR A C 1
ATOM 626 O O . TYR A 1 84 ? 1.025 -1.599 -8.094 1.00 92.88 84 TYR A O 1
ATOM 634 N N . VAL A 1 85 ? 2.291 0.126 -8.776 1.00 92.38 85 VAL A N 1
ATOM 635 C CA . VAL A 1 85 ? 2.310 0.798 -7.470 1.00 92.38 85 VAL A CA 1
ATOM 636 C C . VAL A 1 85 ? 0.912 1.274 -7.077 1.00 92.38 85 VAL A C 1
ATOM 638 O O . VAL A 1 85 ? 0.529 1.113 -5.921 1.00 92.38 85 VAL A O 1
ATOM 641 N N . SER A 1 86 ? 0.116 1.793 -8.015 1.00 93.69 86 SER A N 1
ATOM 642 C CA . SER A 1 86 ? -1.265 2.215 -7.762 1.00 93.69 86 SER A CA 1
ATOM 643 C C . SER A 1 86 ? -2.142 1.066 -7.269 1.00 93.69 86 SER A C 1
ATOM 645 O O . SER A 1 86 ? -2.840 1.234 -6.271 1.00 93.69 86 SER A O 1
ATOM 647 N N . VAL A 1 87 ? -2.075 -0.107 -7.908 1.00 93.38 87 VAL A N 1
ATOM 648 C CA . VAL A 1 87 ? -2.813 -1.296 -7.444 1.00 93.38 87 VAL A CA 1
ATOM 649 C C . VAL A 1 87 ? -2.312 -1.737 -6.069 1.00 93.38 87 VAL A C 1
ATOM 651 O O . VAL A 1 87 ? -3.114 -2.053 -5.192 1.00 93.38 87 VAL A O 1
ATOM 654 N N . SER A 1 88 ? -0.995 -1.704 -5.849 1.00 90.50 88 SER A N 1
ATOM 655 C CA . SER A 1 88 ? -0.390 -2.110 -4.578 1.00 90.50 88 SER A CA 1
ATOM 656 C C . SER A 1 88 ? -0.815 -1.212 -3.413 1.00 90.50 88 SER A C 1
ATOM 658 O O . SER A 1 88 ? -1.264 -1.709 -2.383 1.00 90.50 88 SER A O 1
ATOM 660 N N . ILE A 1 89 ? -0.726 0.111 -3.575 1.00 89.38 89 ILE A N 1
ATOM 661 C CA . ILE A 1 89 ? -1.148 1.080 -2.554 1.00 89.38 89 ILE A CA 1
ATOM 662 C C . ILE A 1 89 ? -2.664 1.010 -2.346 1.00 89.38 89 ILE A C 1
ATOM 664 O O . ILE A 1 89 ? -3.111 1.019 -1.202 1.00 89.38 89 ILE A O 1
ATOM 668 N N . GLY A 1 90 ? -3.447 0.875 -3.422 1.00 90.50 90 GLY A N 1
ATOM 669 C CA . GLY A 1 90 ? -4.899 0.712 -3.330 1.00 90.50 90 GLY A CA 1
ATOM 670 C C . GLY A 1 90 ? -5.297 -0.537 -2.540 1.00 90.50 90 GLY A C 1
ATOM 671 O O . GLY A 1 90 ? -6.158 -0.465 -1.667 1.00 90.50 90 GLY A O 1
ATOM 672 N N . PHE A 1 91 ? -4.620 -1.667 -2.766 1.00 90.12 91 PHE A N 1
ATOM 673 C CA . PHE A 1 91 ? -4.821 -2.876 -1.966 1.00 90.12 91 PHE A CA 1
ATOM 674 C C . PHE A 1 91 ? -4.476 -2.647 -0.490 1.00 90.12 91 PHE A C 1
ATOM 676 O O . PHE A 1 91 ? -5.264 -2.996 0.389 1.00 90.12 91 PHE A O 1
ATOM 683 N N . LEU A 1 92 ? -3.325 -2.025 -0.207 1.00 86.25 92 LEU A N 1
ATOM 684 C CA . LEU A 1 92 ? -2.910 -1.725 1.164 1.00 86.25 92 LEU A CA 1
ATOM 685 C C . LEU A 1 92 ? -3.923 -0.823 1.882 1.00 86.25 92 LEU A C 1
ATOM 687 O O . LEU A 1 92 ? -4.201 -1.057 3.052 1.00 86.25 92 LEU A O 1
ATOM 691 N N . GLN A 1 93 ? -4.520 0.157 1.198 1.00 87.69 93 GLN A N 1
ATOM 692 C CA . GLN A 1 93 ? -5.529 1.053 1.778 1.00 87.69 93 GLN A CA 1
ATOM 693 C C . GLN A 1 93 ? -6.820 0.342 2.201 1.00 87.69 93 GLN A C 1
ATOM 695 O O . GLN A 1 93 ? -7.483 0.800 3.130 1.00 87.69 93 GLN A O 1
ATOM 700 N N . ILE A 1 94 ? -7.167 -0.782 1.570 1.00 88.25 94 ILE A N 1
ATOM 701 C CA . ILE A 1 94 ? -8.355 -1.583 1.907 1.00 88.25 94 ILE A CA 1
ATOM 702 C C . ILE A 1 94 ? -8.108 -2.468 3.141 1.00 88.25 94 ILE A C 1
ATOM 704 O O . ILE A 1 94 ? -9.058 -2.971 3.745 1.00 88.25 94 ILE A O 1
ATOM 708 N N . LEU A 1 95 ? -6.849 -2.648 3.558 1.00 87.31 95 LEU A N 1
ATOM 709 C CA . LEU A 1 95 ? -6.520 -3.472 4.717 1.00 87.31 95 LEU A CA 1
ATOM 710 C C . LEU A 1 95 ? -7.198 -2.963 6.000 1.00 87.31 95 LEU A C 1
ATOM 712 O O . LEU A 1 95 ? -7.409 -1.756 6.162 1.00 87.31 95 LEU A O 1
ATOM 716 N N . PRO A 1 96 ? -7.498 -3.876 6.947 1.00 80.62 96 PRO A N 1
ATOM 717 C CA . PRO A 1 96 ? -8.198 -3.585 8.195 1.00 80.62 96 PRO A CA 1
ATOM 718 C C . PRO A 1 96 ? -7.320 -2.822 9.208 1.00 80.62 96 PRO A C 1
ATOM 720 O O . PRO A 1 96 ? -7.140 -3.258 10.343 1.00 80.62 96 PRO A O 1
ATOM 723 N N . PHE A 1 97 ? -6.734 -1.694 8.805 1.00 84.75 97 PHE A N 1
ATOM 724 C CA . PHE A 1 97 ? -5.814 -0.902 9.610 1.00 84.75 97 PHE A CA 1
ATOM 725 C C . PHE A 1 97 ? -6.435 0.459 9.971 1.00 84.75 97 PHE A C 1
ATOM 727 O O . PHE A 1 97 ? -6.870 1.177 9.071 1.00 84.75 97 PHE A O 1
ATOM 734 N N . PRO A 1 98 ? -6.456 0.874 11.253 1.00 76.19 98 PRO A N 1
ATOM 735 C CA . PRO A 1 98 ? -7.189 2.068 11.692 1.00 76.19 98 PRO A CA 1
ATOM 736 C C . PRO A 1 98 ? -6.805 3.406 11.052 1.00 76.19 98 PRO A C 1
ATOM 738 O O . PRO A 1 98 ? -7.621 4.323 11.043 1.00 76.19 98 PRO A O 1
ATOM 741 N N . ALA A 1 99 ? -5.570 3.543 10.563 1.00 80.62 99 ALA A N 1
ATOM 742 C CA . ALA A 1 99 ? -5.109 4.753 9.878 1.00 80.62 99 ALA A CA 1
ATOM 743 C C . ALA A 1 99 ? -5.433 4.770 8.374 1.00 80.62 99 ALA A C 1
ATOM 745 O O . ALA A 1 99 ? -5.171 5.774 7.718 1.00 80.62 99 ALA A O 1
ATOM 746 N N . LEU A 1 100 ? -5.958 3.666 7.833 1.00 85.00 100 LEU A N 1
ATOM 747 C CA . LEU A 1 100 ? -6.278 3.490 6.419 1.00 85.00 100 LEU A CA 1
ATOM 748 C C . LEU A 1 100 ? -7.796 3.513 6.194 1.00 85.00 100 LEU A C 1
ATOM 750 O O . LEU A 1 100 ? -8.595 3.373 7.129 1.00 85.00 100 LEU A O 1
ATOM 754 N N . ASP A 1 101 ? -8.197 3.676 4.934 1.00 86.25 101 ASP A N 1
ATOM 755 C CA . ASP A 1 101 ? -9.607 3.731 4.532 1.00 86.25 101 ASP A CA 1
ATOM 756 C C . ASP A 1 101 ? -10.356 2.440 4.907 1.00 86.25 101 ASP A C 1
ATOM 758 O O . ASP A 1 101 ? -11.485 2.490 5.399 1.00 86.25 101 ASP A O 1
ATOM 762 N N . GLY A 1 102 ? -9.701 1.281 4.808 1.00 84.12 102 GLY A N 1
ATOM 763 C CA . GLY A 1 102 ? -10.234 -0.012 5.243 1.00 84.12 102 GLY A CA 1
ATOM 764 C C . GLY A 1 102 ? -10.590 -0.074 6.733 1.00 84.12 102 GLY A C 1
ATOM 765 O O . GLY A 1 102 ? -11.571 -0.717 7.111 1.00 84.12 102 GLY A O 1
ATOM 766 N N . GLY A 1 103 ? -9.880 0.666 7.592 1.00 85.38 103 GLY A N 1
ATOM 767 C CA . GLY A 1 103 ? -10.235 0.802 9.007 1.00 85.38 103 GLY A CA 1
ATOM 768 C C . GLY A 1 103 ? -11.583 1.498 9.211 1.00 85.38 103 GLY A C 1
ATOM 769 O O . GLY A 1 103 ? -12.373 1.100 10.069 1.00 85.38 103 GLY A O 1
ATOM 770 N N . HIS A 1 104 ? -11.894 2.489 8.373 1.00 86.31 104 HIS A N 1
ATOM 771 C CA . HIS A 1 104 ? -13.175 3.193 8.414 1.00 86.31 104 HIS A CA 1
ATOM 772 C C . HIS A 1 104 ? -14.325 2.304 7.950 1.00 86.31 104 HIS A C 1
ATOM 774 O O . HIS A 1 104 ? -15.390 2.310 8.573 1.00 86.31 104 HIS A O 1
ATOM 780 N N . ILE A 1 105 ? -14.091 1.489 6.917 1.00 88.44 105 ILE A N 1
ATOM 781 C CA . ILE A 1 105 ? -15.058 0.493 6.436 1.00 88.44 105 ILE A CA 1
ATOM 782 C C . ILE A 1 105 ? -15.451 -0.458 7.573 1.00 88.44 105 ILE A C 1
ATOM 784 O O . ILE A 1 105 ? -16.632 -0.754 7.749 1.00 88.44 105 ILE A O 1
ATOM 788 N N . ILE A 1 106 ? -14.491 -0.878 8.399 1.00 88.88 106 ILE A N 1
ATOM 789 C CA . ILE A 1 106 ? -14.755 -1.755 9.548 1.00 88.88 106 ILE A CA 1
ATOM 790 C C . ILE A 1 106 ? -15.591 -1.057 10.609 1.00 88.88 106 ILE A C 1
ATOM 792 O O . ILE A 1 106 ? -16.526 -1.666 11.124 1.00 88.88 106 ILE A O 1
ATOM 796 N N . TYR A 1 107 ? -15.316 0.213 10.923 1.00 87.62 107 TYR A N 1
ATOM 797 C CA . TYR A 1 107 ? -16.161 0.955 11.860 1.00 87.62 107 TYR A CA 1
ATOM 798 C C . TYR A 1 107 ? -17.604 1.026 11.371 1.00 87.62 107 TYR A C 1
ATOM 800 O O . TYR A 1 107 ? -18.511 0.746 12.147 1.00 87.62 107 TYR A O 1
ATOM 808 N N . VAL A 1 108 ? -17.815 1.337 10.090 1.00 88.38 108 VAL A N 1
ATOM 809 C CA . VAL A 1 108 ? -19.158 1.396 9.497 1.00 88.38 108 VAL A CA 1
ATOM 810 C C . VAL A 1 108 ? -19.831 0.024 9.526 1.00 88.38 108 VAL A C 1
ATOM 812 O O . VAL A 1 108 ? -21.006 -0.073 9.874 1.00 88.38 108 VAL A O 1
ATOM 815 N N . LEU A 1 109 ? -19.096 -1.047 9.222 1.00 89.44 109 LEU A N 1
ATOM 816 C CA . LEU A 1 109 ? -19.623 -2.410 9.256 1.00 89.44 109 LEU A CA 1
ATOM 817 C C . LEU A 1 109 ? -20.034 -2.824 10.677 1.00 89.44 109 LEU A C 1
ATOM 819 O O . LEU A 1 109 ? -21.117 -3.370 10.880 1.00 89.44 109 LEU A O 1
ATOM 823 N N . ILE A 1 110 ? -19.202 -2.516 11.674 1.00 88.62 110 ILE A N 1
ATOM 824 C CA . ILE A 1 110 ? -19.495 -2.772 13.088 1.00 88.62 110 ILE A CA 1
ATOM 825 C C . ILE A 1 110 ? -20.707 -1.950 13.541 1.00 88.62 110 ILE A C 1
ATOM 827 O O . ILE A 1 110 ? -21.598 -2.487 14.197 1.00 88.62 110 ILE A O 1
ATOM 831 N N . GLU A 1 111 ? -20.788 -0.673 13.171 1.00 92.12 111 GLU A N 1
ATOM 832 C CA . GLU A 1 111 ? -21.934 0.189 13.485 1.00 92.12 111 GLU A CA 1
ATOM 833 C C . GLU A 1 111 ? -23.227 -0.308 12.834 1.00 92.12 111 GLU A C 1
ATOM 835 O O . GLU A 1 111 ? -24.283 -0.247 13.463 1.00 92.12 111 GLU A O 1
ATOM 840 N N . ALA A 1 112 ? -23.154 -0.851 11.616 1.00 91.62 112 ALA A N 1
ATOM 841 C CA . ALA A 1 112 ? -24.296 -1.449 10.931 1.00 91.62 112 ALA A CA 1
ATOM 842 C C . ALA A 1 112 ? -24.806 -2.714 11.648 1.00 91.62 112 ALA A C 1
ATOM 844 O O . ALA A 1 112 ? -26.019 -2.909 11.756 1.00 91.62 112 ALA A O 1
ATOM 845 N N . ILE A 1 113 ? -23.901 -3.543 12.185 1.00 93.31 113 ILE A N 1
ATOM 846 C CA . ILE A 1 113 ? -24.244 -4.756 12.948 1.00 93.31 113 ILE A CA 1
ATOM 847 C C . ILE A 1 113 ? -24.798 -4.398 14.333 1.00 93.31 113 ILE A C 1
ATOM 849 O O . ILE A 1 113 ? -25.862 -4.874 14.724 1.00 93.31 113 ILE A O 1
ATOM 853 N N . ILE A 1 114 ? -24.092 -3.542 15.076 1.00 92.00 114 ILE A N 1
ATOM 854 C CA . ILE A 1 114 ? -24.444 -3.153 16.451 1.00 92.00 114 ILE A CA 1
ATOM 8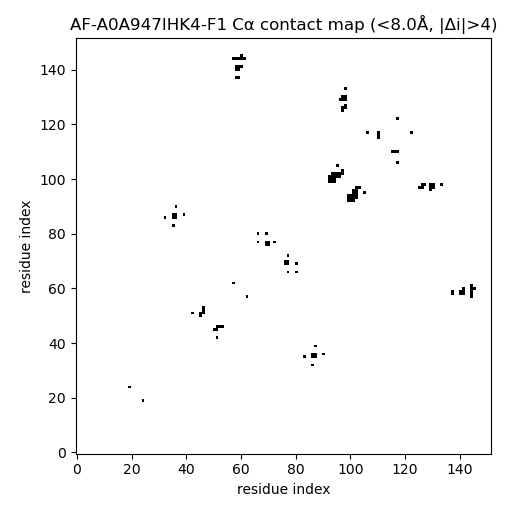55 C C . ILE A 1 114 ? -25.627 -2.163 16.461 1.00 92.00 114 ILE A C 1
ATOM 857 O O . ILE A 1 114 ? -26.279 -1.975 17.491 1.00 92.00 114 ILE A O 1
ATOM 861 N N . ARG A 1 115 ? -25.938 -1.540 15.3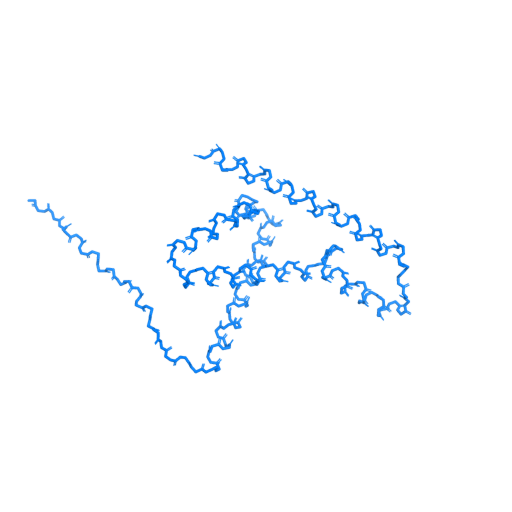13 1.00 89.69 115 ARG A N 1
ATOM 862 C CA . ARG A 1 115 ? -26.954 -0.485 15.129 1.00 89.69 115 ARG A CA 1
ATOM 863 C C . ARG A 1 115 ? -26.802 0.681 16.108 1.00 89.69 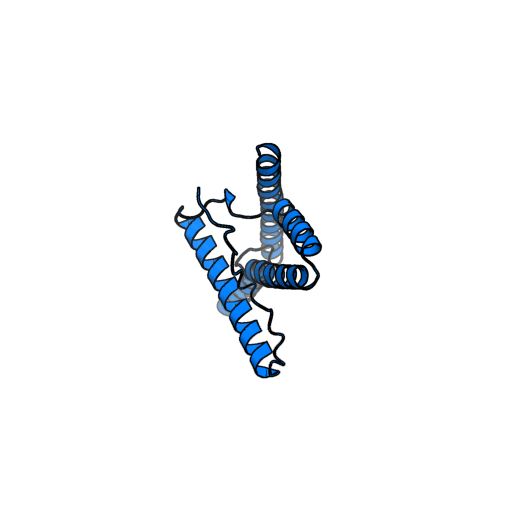115 ARG A C 1
ATOM 865 O O . ARG A 1 115 ? -27.774 1.358 16.443 1.00 89.69 115 ARG A O 1
ATOM 872 N N . ARG A 1 116 ? -25.584 0.913 16.597 1.00 87.00 116 ARG A N 1
ATOM 873 C CA . ARG A 1 116 ? -25.242 2.027 17.485 1.00 87.00 116 ARG A CA 1
ATOM 874 C C . ARG A 1 116 ? -23.945 2.673 17.017 1.00 87.00 116 ARG A C 1
ATOM 876 O O . ARG A 1 116 ? -23.027 1.940 16.652 1.00 87.00 116 ARG A O 1
ATOM 883 N N . PRO A 1 117 ? -23.849 4.012 17.066 1.00 87.25 117 PRO A N 1
ATOM 884 C CA . PRO A 1 117 ? -22.627 4.705 16.698 1.00 87.25 117 PRO A CA 1
ATOM 885 C C . PRO A 1 117 ? -21.529 4.430 17.729 1.00 87.25 117 PRO A C 1
ATOM 887 O O . PRO A 1 117 ? -21.750 4.517 18.940 1.00 87.25 117 PRO A O 1
ATOM 890 N N . ILE A 1 118 ? -20.327 4.135 17.244 1.00 87.38 118 ILE A N 1
ATOM 891 C CA . ILE A 1 118 ? -19.121 4.071 18.060 1.00 87.38 118 ILE A CA 1
ATOM 892 C C . ILE A 1 118 ? -18.787 5.507 18.494 1.00 87.38 118 ILE A C 1
ATOM 894 O O . ILE A 1 118 ? -18.749 6.411 17.651 1.00 87.38 118 ILE A O 1
ATOM 898 N N . PRO A 1 119 ? -18.505 5.746 19.787 1.00 91.50 119 PRO A N 1
ATOM 899 C CA . PRO A 1 119 ? -18.143 7.067 20.279 1.00 91.50 119 PRO A CA 1
ATOM 900 C C . PRO A 1 119 ? -16.988 7.689 19.488 1.00 91.50 119 PRO A C 1
ATOM 902 O O . PRO A 1 119 ? -15.922 7.086 19.349 1.00 91.50 119 PRO A O 1
ATOM 905 N N . THR A 1 120 ? -17.155 8.938 19.047 1.00 89.19 120 THR A N 1
ATOM 906 C CA . THR A 1 120 ? -16.146 9.677 18.265 1.00 89.19 120 THR A CA 1
ATOM 907 C C . THR A 1 120 ? -14.788 9.732 18.963 1.00 89.19 120 THR A C 1
ATOM 909 O O . THR A 1 120 ? -13.755 9.623 18.311 1.00 89.19 120 THR A O 1
ATOM 912 N N . LYS A 1 121 ? -14.780 9.824 20.301 1.00 91.31 121 LYS A N 1
ATOM 913 C CA . LYS A 1 121 ? -13.550 9.782 21.105 1.00 91.31 121 LYS A CA 1
ATOM 914 C C . LYS A 1 121 ? -12.761 8.492 20.871 1.00 91.31 121 LYS A C 1
ATOM 916 O O . LYS A 1 121 ? -11.550 8.554 20.723 1.00 91.31 121 LYS A O 1
ATOM 921 N N . ILE A 1 122 ? -13.437 7.345 20.806 1.00 88.94 122 ILE A N 1
ATOM 922 C CA . ILE A 1 122 ? -12.793 6.044 20.587 1.00 88.94 122 ILE A CA 1
ATOM 923 C C . ILE A 1 122 ? -12.240 5.974 19.162 1.00 88.94 122 ILE A C 1
ATOM 925 O O . ILE A 1 122 ? -11.079 5.624 18.994 1.00 88.94 122 ILE A O 1
ATOM 929 N N . LYS A 1 123 ? -13.018 6.387 18.149 1.00 89.38 123 LYS A N 1
ATOM 930 C CA . LYS A 1 123 ? -12.544 6.433 16.752 1.00 89.38 123 LYS A CA 1
ATOM 931 C C . LYS A 1 123 ? -11.269 7.274 16.610 1.00 89.38 123 LYS A C 1
ATOM 933 O O . LYS A 1 123 ? -10.291 6.801 16.042 1.00 89.38 123 LYS A O 1
ATOM 938 N N . LEU A 1 124 ? -11.263 8.478 17.193 1.00 90.31 124 LEU A N 1
ATOM 939 C CA . LEU A 1 124 ? -10.106 9.380 17.207 1.00 90.31 124 LEU A CA 1
ATOM 940 C C . LEU A 1 124 ? -8.885 8.743 17.878 1.00 90.31 124 LEU A C 1
ATOM 942 O O . LEU A 1 124 ? -7.795 8.793 17.317 1.00 90.31 124 LEU A O 1
ATOM 946 N N . TRP A 1 125 ? -9.065 8.115 19.042 1.00 92.50 125 TRP A N 1
ATOM 947 C CA . TRP A 1 125 ? -7.977 7.433 19.744 1.00 92.50 125 TRP A CA 1
ATOM 948 C C . TRP A 1 125 ? -7.379 6.294 18.917 1.00 92.50 125 TRP A C 1
ATOM 950 O O . TRP A 1 125 ? -6.161 6.232 18.758 1.00 92.50 125 TRP A O 1
ATOM 960 N N . ILE A 1 126 ? -8.213 5.415 18.352 1.00 90.00 126 ILE A N 1
ATOM 961 C CA . ILE A 1 126 ? -7.723 4.293 17.540 1.00 90.00 126 ILE A CA 1
ATOM 962 C C . ILE A 1 126 ? -7.015 4.821 16.280 1.00 90.00 126 ILE A C 1
ATOM 964 O O . ILE A 1 126 ? -5.955 4.314 15.917 1.00 90.00 126 ILE A O 1
ATOM 968 N N . GLN A 1 127 ? -7.539 5.871 15.643 1.00 91.06 127 GLN A N 1
ATOM 969 C CA . GLN A 1 127 ? -6.910 6.486 14.474 1.00 91.06 127 GLN A CA 1
ATOM 970 C C . GLN A 1 127 ? -5.556 7.127 14.805 1.00 91.06 127 GLN A C 1
ATOM 972 O O . GLN A 1 127 ? -4.602 6.949 14.052 1.00 91.06 127 GLN A O 1
ATOM 977 N N . GLN A 1 128 ? -5.438 7.829 15.935 1.00 92.44 128 GLN A N 1
ATOM 978 C CA . GLN A 1 128 ? -4.171 8.414 16.390 1.00 92.44 128 GLN A CA 1
ATOM 979 C C . GLN A 1 128 ? -3.122 7.340 16.682 1.00 92.44 128 GLN A C 1
ATOM 981 O O . GLN A 1 128 ? -1.983 7.457 16.232 1.00 92.44 128 GLN A O 1
ATOM 986 N N . VAL A 1 129 ? -3.511 6.274 17.387 1.00 92.62 129 VAL A N 1
ATOM 987 C CA . VAL A 1 129 ? -2.626 5.134 17.665 1.00 92.62 129 VAL A CA 1
ATOM 988 C C . VAL A 1 129 ? -2.212 4.445 16.365 1.00 92.62 129 VAL A C 1
ATOM 990 O O . VAL A 1 129 ? -1.029 4.180 16.161 1.00 92.62 129 VAL A O 1
ATOM 993 N N . GLY A 1 130 ? -3.160 4.211 15.454 1.00 90.31 130 GLY A N 1
ATOM 994 C CA . GLY A 1 130 ? -2.881 3.648 14.136 1.00 90.31 130 GLY A CA 1
ATOM 995 C C . GLY A 1 130 ? -1.908 4.511 13.334 1.00 90.31 130 GLY A C 1
ATOM 996 O O . GLY A 1 130 ? -0.967 3.984 12.749 1.00 90.31 130 GLY A O 1
ATOM 997 N N . MET A 1 131 ? -2.090 5.833 13.340 1.00 91.88 131 MET A N 1
ATOM 998 C CA . MET A 1 131 ? -1.208 6.775 12.647 1.00 91.88 131 MET A CA 1
ATOM 999 C C . MET A 1 131 ? 0.205 6.756 13.235 1.00 91.88 131 MET A C 1
ATOM 1001 O O . MET A 1 131 ? 1.180 6.686 12.492 1.00 91.88 131 MET A O 1
ATOM 1005 N N . ALA A 1 132 ? 0.327 6.765 14.564 1.00 94.06 132 ALA A N 1
ATOM 1006 C CA . ALA A 1 132 ? 1.620 6.673 15.235 1.00 94.06 132 ALA A CA 1
ATOM 1007 C C . ALA A 1 132 ? 2.348 5.366 14.883 1.00 94.06 132 ALA A C 1
ATOM 1009 O O . ALA A 1 132 ? 3.538 5.390 14.566 1.00 94.06 132 ALA A O 1
ATOM 1010 N N . LEU A 1 133 ? 1.629 4.238 14.869 1.00 91.69 133 LEU A N 1
ATOM 1011 C CA . LEU A 1 133 ? 2.183 2.941 14.483 1.00 91.69 133 LEU A CA 1
ATOM 1012 C C . LEU A 1 133 ? 2.593 2.914 13.006 1.00 91.69 133 LEU A C 1
ATOM 1014 O O . LEU A 1 133 ? 3.653 2.387 12.681 1.00 91.69 133 LEU A O 1
ATOM 1018 N N . LEU A 1 134 ? 1.798 3.513 12.117 1.00 89.25 134 LEU A N 1
ATOM 1019 C CA . LEU A 1 134 ? 2.121 3.605 10.694 1.00 89.25 134 LEU A CA 1
ATOM 1020 C C . LEU A 1 134 ? 3.390 4.431 10.457 1.00 89.25 134 LEU A C 1
ATOM 1022 O O . LEU A 1 134 ? 4.268 4.001 9.714 1.00 89.25 134 LEU A O 1
ATOM 1026 N N . ILE A 1 135 ? 3.516 5.586 11.113 1.00 91.38 135 ILE A N 1
ATOM 1027 C CA . ILE A 1 135 ? 4.727 6.413 11.044 1.00 91.38 135 ILE A CA 1
ATOM 1028 C C . ILE A 1 135 ? 5.931 5.623 11.561 1.00 91.38 135 ILE A C 1
ATOM 1030 O O . ILE A 1 135 ? 6.973 5.598 10.906 1.00 91.38 135 ILE A O 1
ATOM 1034 N N . LEU A 1 136 ? 5.786 4.931 12.695 1.00 91.88 136 LEU A N 1
ATOM 1035 C CA . LEU A 1 136 ? 6.843 4.088 13.249 1.00 91.88 136 LEU A CA 1
ATOM 1036 C C . LEU A 1 136 ? 7.263 2.986 12.267 1.00 91.88 136 LEU A C 1
ATOM 1038 O O . LEU A 1 136 ? 8.456 2.765 12.072 1.00 91.88 136 LEU A O 1
ATOM 1042 N N . LEU A 1 137 ? 6.300 2.333 11.615 1.00 87.38 137 LEU A N 1
ATOM 1043 C 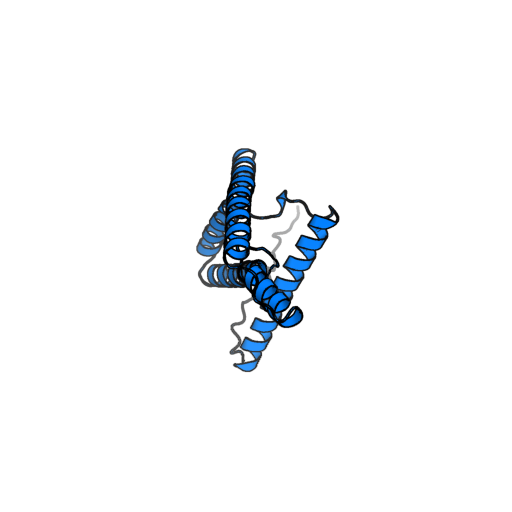CA . LEU A 1 137 ? 6.556 1.315 10.601 1.00 87.38 137 LEU A CA 1
ATOM 1044 C C . LEU A 1 137 ? 7.300 1.897 9.393 1.00 87.38 137 LEU A C 1
ATOM 1046 O O . LEU A 1 137 ? 8.283 1.309 8.948 1.00 87.38 137 LEU A O 1
ATOM 1050 N N . ILE A 1 138 ? 6.874 3.056 8.883 1.00 87.81 138 ILE A N 1
ATOM 1051 C CA . ILE A 1 138 ? 7.543 3.735 7.765 1.00 87.81 138 ILE A CA 1
ATOM 1052 C C . ILE A 1 138 ? 8.992 4.056 8.135 1.00 87.81 138 ILE A C 1
ATOM 1054 O O . ILE A 1 138 ? 9.889 3.796 7.334 1.00 87.81 138 ILE A O 1
ATOM 1058 N N . LEU A 1 139 ? 9.238 4.576 9.340 1.00 90.19 139 LEU A N 1
ATOM 1059 C CA . LEU A 1 139 ? 10.589 4.855 9.829 1.00 90.19 139 LEU A CA 1
ATOM 1060 C C . LEU A 1 139 ? 11.424 3.575 9.951 1.00 90.19 139 LEU A C 1
ATOM 1062 O O . LEU A 1 139 ? 12.565 3.553 9.498 1.00 90.19 139 LEU A O 1
ATOM 1066 N N . PHE A 1 140 ? 10.852 2.505 10.504 1.00 87.62 140 PHE A N 1
ATOM 1067 C CA . PHE A 1 140 ? 11.520 1.213 10.661 1.00 87.62 140 PHE A CA 1
ATOM 1068 C C . PHE A 1 140 ? 11.921 0.601 9.312 1.00 87.62 140 PHE A C 1
ATOM 1070 O O . PHE A 1 140 ? 13.080 0.237 9.109 1.00 87.62 140 PHE A O 1
ATOM 1077 N N . VAL A 1 141 ? 10.985 0.539 8.363 1.00 84.81 141 VAL A N 1
ATOM 1078 C CA . VAL A 1 141 ? 11.238 0.014 7.015 1.00 84.81 141 VAL A CA 1
ATOM 1079 C C . VAL A 1 141 ? 12.235 0.901 6.268 1.00 84.81 141 VAL A C 1
ATOM 1081 O O . VAL A 1 141 ? 13.154 0.385 5.641 1.00 84.81 141 VAL A O 1
ATOM 1084 N N . SER A 1 142 ? 12.117 2.228 6.381 1.00 85.88 142 SER A N 1
ATOM 1085 C CA . SER A 1 142 ? 13.064 3.164 5.757 1.00 85.88 142 SER A CA 1
ATOM 1086 C C . SER A 1 142 ? 14.476 3.011 6.323 1.00 85.88 142 SER A C 1
ATOM 1088 O O . SER A 1 142 ? 15.441 3.018 5.566 1.00 85.88 142 SER A O 1
ATOM 1090 N N . TYR A 1 143 ? 14.616 2.831 7.639 1.00 85.62 143 TYR A N 1
ATOM 1091 C CA . TYR A 1 143 ? 15.905 2.564 8.275 1.00 85.62 143 TYR A CA 1
ATOM 1092 C C . TYR A 1 143 ? 16.529 1.261 7.755 1.00 85.62 143 TYR A C 1
ATOM 1094 O O . TYR A 1 143 ? 17.710 1.229 7.406 1.00 85.62 143 TYR A O 1
ATOM 1102 N N . HIS A 1 144 ? 15.726 0.204 7.625 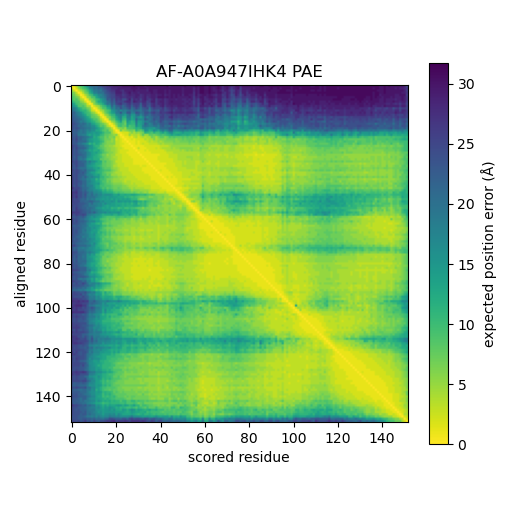1.00 83.00 144 HIS A N 1
ATOM 1103 C CA . HIS A 1 144 ? 16.183 -1.069 7.073 1.00 83.00 144 HIS A CA 1
ATOM 1104 C C . HIS A 1 144 ? 16.572 -0.965 5.585 1.00 83.00 144 HIS A C 1
ATOM 1106 O O . HIS A 1 144 ? 17.552 -1.575 5.154 1.00 83.00 144 HIS A O 1
ATOM 1112 N N . ASP A 1 145 ? 15.842 -0.173 4.797 1.00 82.75 145 ASP A N 1
ATOM 1113 C CA . ASP A 1 145 ? 16.175 0.139 3.402 1.00 82.75 145 ASP A CA 1
ATOM 1114 C C . ASP A 1 145 ? 17.533 0.846 3.291 1.00 82.75 145 ASP A C 1
ATOM 1116 O O . ASP A 1 145 ? 18.364 0.459 2.469 1.00 82.75 145 ASP A O 1
ATOM 1120 N N . VAL A 1 146 ? 17.778 1.854 4.139 1.00 83.19 146 VAL A N 1
ATOM 1121 C CA . VAL A 1 146 ? 19.061 2.572 4.211 1.00 83.19 146 VAL A CA 1
ATOM 1122 C C . VAL A 1 146 ? 20.193 1.582 4.477 1.00 83.19 146 VAL A C 1
ATOM 1124 O O . VAL A 1 146 ? 21.137 1.509 3.692 1.00 83.19 146 VAL A O 1
ATOM 1127 N N . LEU A 1 147 ? 20.076 0.761 5.524 1.00 81.00 147 LEU A N 1
ATOM 1128 C CA . LEU A 1 147 ? 21.094 -0.239 5.857 1.00 81.00 147 LEU A CA 1
ATOM 1129 C C . LEU A 1 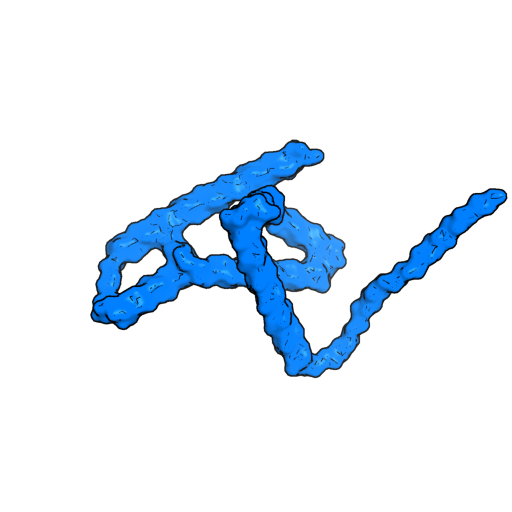147 ? 21.368 -1.203 4.696 1.00 81.00 147 LEU A C 1
ATOM 1131 O O . LEU A 1 147 ? 22.526 -1.494 4.405 1.00 81.00 147 LEU A O 1
ATOM 1135 N N . ARG A 1 148 ? 20.326 -1.660 3.991 1.00 77.06 148 ARG A N 1
ATOM 1136 C CA . ARG A 1 148 ? 20.471 -2.553 2.832 1.00 77.06 148 ARG A CA 1
ATOM 1137 C C . ARG A 1 148 ? 21.242 -1.896 1.684 1.00 77.06 148 ARG A C 1
ATOM 1139 O O . ARG A 1 148 ? 22.011 -2.578 1.013 1.00 77.06 148 ARG A O 1
ATOM 1146 N N . ILE A 1 149 ? 21.024 -0.604 1.440 1.00 74.62 149 ILE A N 1
ATOM 1147 C CA . ILE A 1 149 ? 21.694 0.140 0.363 1.00 74.62 149 ILE A CA 1
ATOM 1148 C C . ILE A 1 149 ? 23.161 0.413 0.706 1.00 74.62 149 ILE A C 1
ATOM 1150 O O . ILE A 1 149 ? 23.993 0.339 -0.187 1.00 74.62 149 ILE A O 1
ATOM 1154 N N . PHE A 1 150 ? 23.480 0.713 1.968 1.00 75.00 150 PHE A N 1
ATOM 1155 C CA . PHE A 1 150 ? 24.858 0.986 2.398 1.00 75.00 150 PHE A CA 1
ATOM 1156 C C . PHE A 1 150 ? 25.683 -0.279 2.678 1.00 75.00 150 PHE A C 1
ATOM 1158 O O . PHE A 1 150 ? 26.907 -0.229 2.613 1.00 75.00 150 PHE A O 1
ATOM 1165 N N . SER A 1 151 ? 25.041 -1.407 2.996 1.00 65.38 151 SER A N 1
ATOM 1166 C CA . SER A 1 151 ? 25.716 -2.689 3.245 1.00 65.38 151 SER A CA 1
ATOM 1167 C C . SER A 1 151 ? 26.022 -3.490 1.966 1.00 65.38 151 SER A C 1
ATOM 1169 O O . SER A 1 151 ? 26.545 -4.602 2.070 1.00 65.38 151 SER A O 1
ATOM 1171 N N . LYS A 1 152 ? 25.678 -2.972 0.782 1.00 52.12 152 LYS A N 1
ATOM 1172 C CA . LYS A 1 152 ? 25.931 -3.586 -0.527 1.00 52.12 152 LYS A CA 1
ATOM 1173 C C . LYS A 1 152 ? 26.847 -2.696 -1.355 1.00 52.12 152 LYS A C 1
ATOM 1175 O O . LYS A 1 152 ? 27.688 -3.271 -2.077 1.00 52.12 152 LYS A O 1
#